Protein AF-A6EGH4-F1 (afdb_monomer)

Secondary structure (DSSP, 8-state):
--HHHHHHHHHHH--SPPPHHHHHHHHHHHHHHHHHHHHHHHHHHTT----------

Sequence (57 aa):
MTEKEFLDYCQGQLSGPLKQEDIITMLTAWGTINYSAGYKKALEDHDIEPTKDNKKE

Solvent-accessible surface area (backbone atoms only — not c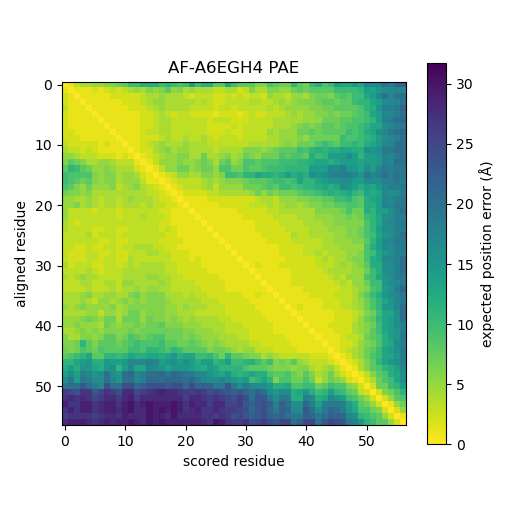omparable to full-atom values): 3627 Å² total; per-residue (Å²): 137,52,74,66,58,51,48,54,53,56,54,73,74,56,86,78,86,86,50,73,67,57,54,53,52,51,54,53,50,52,52,51,52,50,50,53,52,52,50,52,49,53,27,62,79,66,75,45,76,81,76,79,76,75,79,75,130

Mean predicted aligned error: 7.84 Å

Radius of gyration: 15.75 Å; Cα contacts (8 Å, |Δi|>4): 13; chains: 1; bounding box: 39×16×38 Å

Structure (mmCIF, N/CA/C/O backbone):
data_AF-A6EGH4-F1
#
_entry.id   AF-A6EGH4-F1
#
loop_
_atom_site.group_PDB
_atom_site.id
_atom_site.type_symbol
_atom_site.label_atom_id
_atom_site.label_alt_id
_atom_site.label_comp_id
_atom_site.label_asym_id
_atom_site.label_entity_id
_atom_site.label_seq_id
_atom_site.pdbx_PDB_ins_code
_atom_site.Cartn_x
_atom_site.Cartn_y
_atom_site.Cartn_z
_atom_site.occupancy
_atom_site.B_iso_or_equiv
_atom_site.auth_seq_id
_atom_site.auth_comp_id
_atom_site.auth_asym_id
_atom_site.auth_atom_id
_atom_site.pdbx_PDB_model_num
ATOM 1 N N . MET A 1 1 ? -4.036 -6.437 -6.400 1.00 80.75 1 MET A N 1
ATOM 2 C CA . MET A 1 1 ? -4.543 -5.868 -5.141 1.00 80.75 1 MET A CA 1
ATOM 3 C C . MET A 1 1 ? -4.829 -4.403 -5.395 1.00 80.75 1 MET A C 1
ATOM 5 O O . MET A 1 1 ? -3.997 -3.740 -6.001 1.00 80.75 1 MET A O 1
ATOM 9 N N . THR A 1 2 ? -6.008 -3.934 -5.028 1.00 89.81 2 THR A N 1
ATOM 10 C CA . THR A 1 2 ? -6.420 -2.528 -5.065 1.00 89.81 2 THR A CA 1
ATOM 11 C C . THR A 1 2 ? -6.246 -1.905 -3.679 1.00 89.81 2 THR A C 1
ATOM 13 O O . THR A 1 2 ? -6.085 -2.623 -2.694 1.00 89.81 2 THR A O 1
ATOM 16 N N . GLU A 1 3 ? -6.299 -0.574 -3.583 1.00 86.56 3 GLU A N 1
ATOM 17 C CA . GLU A 1 3 ? -6.210 0.135 -2.295 1.00 86.56 3 GLU A CA 1
ATOM 18 C C . GLU A 1 3 ? -7.265 -0.355 -1.299 1.00 86.56 3 GLU A C 1
ATOM 20 O O . GLU A 1 3 ? -6.947 -0.661 -0.154 1.00 86.56 3 GLU A O 1
ATOM 25 N N . LYS A 1 4 ? -8.511 -0.511 -1.761 1.00 87.31 4 LYS A N 1
ATOM 26 C CA . LYS A 1 4 ? -9.611 -1.008 -0.934 1.00 87.31 4 LYS A CA 1
ATOM 27 C C . LYS A 1 4 ? -9.341 -2.420 -0.409 1.00 87.31 4 LYS A C 1
ATOM 29 O O . LYS A 1 4 ? -9.492 -2.655 0.780 1.00 87.31 4 LYS A O 1
ATOM 34 N N . GLU A 1 5 ? -8.889 -3.331 -1.270 1.00 90.25 5 GLU A N 1
ATOM 35 C CA . GLU A 1 5 ? -8.558 -4.706 -0.865 1.00 90.25 5 GLU A CA 1
ATOM 36 C C . GLU A 1 5 ? -7.421 -4.750 0.166 1.00 90.25 5 GLU A C 1
ATOM 38 O O . GLU A 1 5 ? -7.445 -5.574 1.078 1.00 90.25 5 GLU A O 1
ATOM 43 N N . PHE A 1 6 ? -6.432 -3.861 0.039 1.00 89.12 6 PHE A N 1
ATOM 44 C CA . PHE A 1 6 ? -5.343 -3.745 1.007 1.00 89.12 6 PHE A CA 1
ATOM 45 C C . PHE A 1 6 ? -5.836 -3.222 2.361 1.00 89.12 6 PHE A C 1
ATOM 47 O O . PHE A 1 6 ? -5.477 -3.771 3.402 1.00 89.12 6 PHE A O 1
ATOM 54 N N . LEU A 1 7 ? -6.680 -2.189 2.354 1.00 87.06 7 LEU A N 1
ATOM 55 C CA . LEU A 1 7 ? -7.264 -1.648 3.579 1.00 87.06 7 LEU A CA 1
ATOM 56 C C . LEU A 1 7 ? -8.152 -2.682 4.274 1.00 87.06 7 LEU A C 1
ATOM 58 O O . LEU A 1 7 ? -7.991 -2.892 5.473 1.00 87.06 7 LEU A O 1
ATOM 62 N N . ASP A 1 8 ? -9.012 -3.380 3.531 1.00 89.25 8 ASP A N 1
AT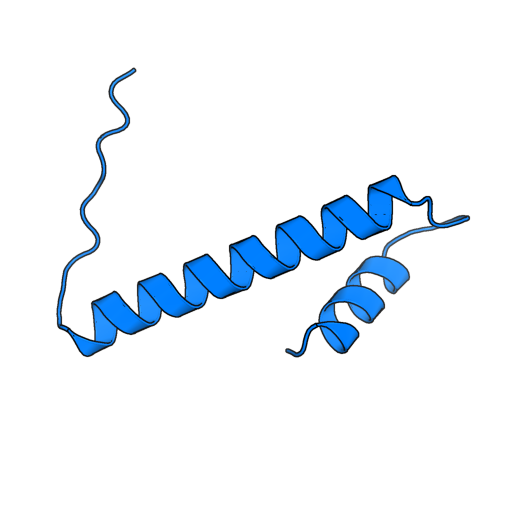OM 63 C CA . ASP A 1 8 ? -9.865 -4.446 4.066 1.00 89.25 8 ASP A CA 1
ATOM 64 C C . ASP A 1 8 ? -9.014 -5.570 4.695 1.00 89.25 8 ASP A C 1
ATOM 66 O O . ASP A 1 8 ? -9.317 -6.058 5.787 1.00 89.25 8 ASP A O 1
ATOM 70 N N . TYR A 1 9 ? -7.894 -5.936 4.055 1.00 89.06 9 TYR A N 1
ATOM 71 C CA . TYR A 1 9 ? -6.929 -6.895 4.601 1.00 89.06 9 TYR A CA 1
ATOM 72 C C . TYR A 1 9 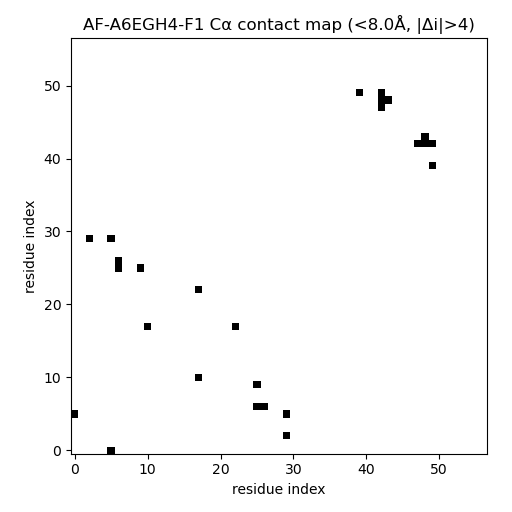? -6.305 -6.410 5.916 1.00 89.06 9 TYR A C 1
ATOM 74 O O . TYR A 1 9 ? -6.286 -7.157 6.895 1.00 89.06 9 TYR A O 1
ATOM 82 N N . CYS A 1 10 ? -5.822 -5.166 5.971 1.00 86.69 10 CYS A N 1
ATOM 83 C CA . CYS A 1 10 ? -5.231 -4.606 7.186 1.00 86.69 10 CYS A CA 1
ATOM 84 C C . CYS A 1 10 ? -6.251 -4.500 8.326 1.00 86.69 10 CYS A C 1
ATOM 86 O O . CYS A 1 10 ? -5.931 -4.825 9.467 1.00 86.69 10 CYS A O 1
ATOM 88 N N . GLN A 1 11 ? -7.487 -4.098 8.028 1.00 85.56 11 GLN A N 1
ATOM 89 C CA . GLN A 1 11 ? -8.562 -4.018 9.016 1.00 85.56 11 GLN A CA 1
ATOM 90 C C . GLN A 1 11 ? -8.917 -5.392 9.590 1.00 85.56 11 GLN A C 1
ATOM 92 O O . GLN A 1 11 ? -9.123 -5.507 10.795 1.00 85.56 11 GLN A O 1
ATOM 97 N N . GLY A 1 12 ? -8.917 -6.443 8.764 1.00 86.38 12 GLY A N 1
ATOM 98 C CA . GLY A 1 12 ? -9.166 -7.816 9.212 1.00 86.38 12 GLY A CA 1
ATOM 99 C C . GLY A 1 12 ? -8.101 -8.386 10.159 1.00 86.38 12 GLY A C 1
ATOM 100 O O . GLY A 1 12 ? -8.352 -9.398 10.811 1.00 86.38 12 GLY A O 1
ATOM 101 N N . GLN A 1 13 ? -6.925 -7.7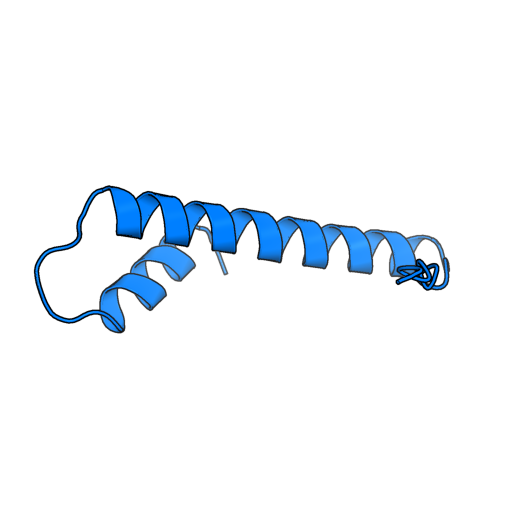55 10.254 1.00 84.81 13 GLN A N 1
ATOM 102 C CA . GLN A 1 13 ? -5.839 -8.168 11.154 1.00 84.81 13 GLN A CA 1
ATOM 103 C C . GLN A 1 13 ? -5.814 -7.410 12.480 1.00 84.81 13 GLN A C 1
ATOM 105 O O . GLN A 1 13 ? -5.091 -7.805 13.396 1.00 84.81 13 GLN A O 1
ATOM 110 N N . LEU A 1 14 ? -6.582 -6.328 12.597 1.00 84.44 14 LEU A N 1
ATOM 111 C CA . LEU A 1 14 ? -6.623 -5.509 13.797 1.00 84.44 14 LEU A CA 1
ATOM 112 C C . LEU A 1 14 ? -7.829 -5.875 14.659 1.00 84.44 14 LEU A C 1
ATOM 114 O O . LEU A 1 14 ? -8.927 -6.135 14.176 1.00 84.44 14 LEU A O 1
ATOM 118 N N . SER A 1 15 ? -7.624 -5.854 15.972 1.00 82.62 15 SER A N 1
ATOM 119 C CA . SER A 1 15 ? -8.694 -5.990 16.955 1.00 82.62 15 SER A CA 1
ATOM 120 C C . SER A 1 15 ? -8.918 -4.656 17.660 1.00 82.62 15 SER A C 1
ATOM 122 O O . SER A 1 15 ? -7.979 -4.104 18.236 1.00 82.62 15 SER A O 1
ATOM 124 N N . GLY A 1 16 ? -10.162 -4.179 17.679 1.00 79.81 16 GLY A N 1
ATOM 125 C CA . GLY A 1 16 ? -10.547 -2.941 18.360 1.00 79.81 16 GLY A CA 1
ATOM 126 C C . GLY A 1 16 ? -10.822 -1.771 17.409 1.00 79.81 16 GLY A C 1
ATOM 127 O O . GLY A 1 16 ? -10.815 -1.942 16.191 1.00 79.81 16 GLY A O 1
ATOM 128 N N . PRO A 1 17 ? -11.142 -0.587 17.957 1.00 82.94 17 PRO A N 1
ATOM 129 C CA . PRO A 1 17 ? -11.486 0.579 17.154 1.00 82.94 17 PRO A CA 1
ATOM 130 C C . PRO A 1 17 ? -10.264 1.096 16.388 1.00 82.94 17 PRO A C 1
ATOM 132 O O . PRO A 1 17 ? -9.227 1.378 16.987 1.00 82.94 17 PRO A O 1
ATOM 135 N N . LEU A 1 18 ? -10.423 1.255 15.073 1.00 84.81 18 LEU A N 1
ATOM 136 C CA . LEU A 1 18 ? -9.435 1.887 14.200 1.00 84.81 18 LEU A CA 1
ATOM 137 C C . LEU A 1 18 ? -9.262 3.352 14.577 1.00 84.81 18 LEU A C 1
ATOM 139 O O . LEU A 1 18 ? -10.237 4.110 14.614 1.00 84.81 18 LEU A O 1
ATOM 143 N N . LYS A 1 19 ? -8.018 3.758 14.816 1.00 88.31 19 LYS A N 1
ATOM 144 C CA . LYS A 1 19 ? -7.676 5.165 14.981 1.00 88.31 19 LYS A CA 1
ATOM 145 C C . LYS A 1 19 ? -7.301 5.777 13.638 1.00 88.31 19 LYS A C 1
ATOM 147 O O . LYS A 1 19 ? -6.977 5.084 12.674 1.00 88.31 19 LYS A O 1
ATOM 152 N N . GLN A 1 20 ? -7.335 7.103 13.573 1.00 86.94 20 GLN A N 1
ATOM 153 C CA . GLN A 1 20 ? -6.967 7.829 12.361 1.00 86.94 20 GLN A CA 1
ATOM 154 C C . GLN A 1 20 ? -5.498 7.584 11.985 1.00 86.94 20 GLN A C 1
ATOM 156 O O . GLN A 1 20 ? -5.171 7.479 10.804 1.00 86.94 20 GLN A O 1
ATOM 161 N N . GLU A 1 21 ? -4.625 7.438 12.980 1.00 88.44 21 GLU A N 1
ATOM 162 C CA . GLU A 1 21 ? -3.208 7.137 12.790 1.00 88.44 21 GLU A CA 1
ATOM 163 C C . GLU A 1 21 ? -3.006 5.779 12.109 1.00 88.44 21 GLU A C 1
ATOM 165 O O . GLU A 1 21 ? -2.181 5.677 11.203 1.00 88.44 21 GLU A O 1
ATOM 170 N N . ASP A 1 22 ? -3.810 4.768 12.460 1.00 87.31 22 ASP A N 1
ATOM 171 C CA . ASP A 1 22 ? -3.738 3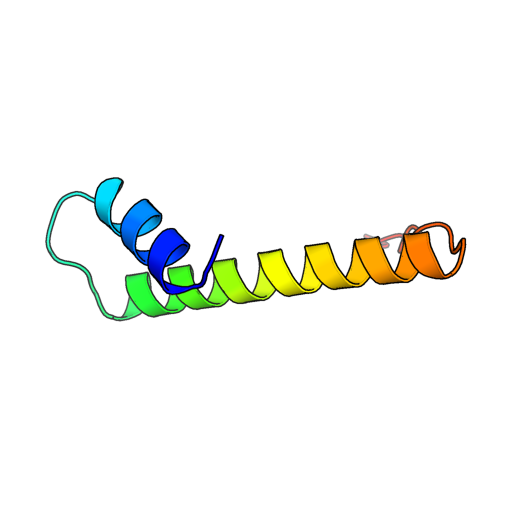.436 11.849 1.00 87.31 22 ASP A CA 1
ATOM 172 C C . ASP A 1 22 ? -4.051 3.508 10.348 1.00 87.31 22 ASP A C 1
ATOM 174 O O . ASP A 1 22 ? -3.348 2.917 9.528 1.00 87.31 22 ASP A O 1
ATOM 178 N N . ILE A 1 23 ? -5.061 4.300 9.969 1.00 87.69 23 ILE A N 1
ATOM 179 C CA . ILE A 1 23 ? -5.444 4.519 8.566 1.00 87.69 23 ILE A CA 1
ATOM 180 C C . ILE A 1 23 ? -4.304 5.199 7.797 1.00 87.69 23 ILE A C 1
ATOM 182 O O . ILE A 1 23 ? -3.963 4.778 6.691 1.00 87.69 23 ILE A O 1
ATOM 186 N N . ILE A 1 24 ? -3.679 6.225 8.384 1.00 89.94 24 ILE A N 1
ATOM 187 C CA . ILE A 1 24 ? -2.542 6.928 7.772 1.00 89.94 24 ILE A CA 1
ATOM 188 C C . ILE A 1 24 ? -1.369 5.966 7.562 1.00 89.94 24 ILE A C 1
ATOM 190 O O . ILE A 1 24 ? -0.762 5.953 6.486 1.00 89.94 24 ILE A O 1
ATOM 194 N N . THR A 1 25 ? -1.060 5.132 8.555 1.00 90.38 25 THR A N 1
ATOM 195 C CA . THR A 1 25 ? -0.006 4.121 8.448 1.00 90.38 25 THR A CA 1
ATOM 196 C C . THR A 1 25 ? -0.309 3.109 7.346 1.00 90.38 25 THR A C 1
ATOM 198 O O . THR A 1 25 ? 0.572 2.832 6.530 1.00 90.38 25 THR A O 1
ATOM 201 N N . MET A 1 26 ? -1.545 2.606 7.259 1.00 91.50 26 MET A N 1
ATOM 202 C CA . MET A 1 26 ? -1.953 1.685 6.193 1.00 91.50 26 MET A CA 1
ATOM 203 C C . MET A 1 26 ? -1.786 2.317 4.807 1.00 91.50 26 MET A C 1
ATOM 205 O O . MET A 1 26 ? -1.142 1.734 3.939 1.00 91.50 26 MET A O 1
ATOM 209 N N . LEU A 1 27 ? -2.290 3.535 4.598 1.00 92.00 27 LEU A N 1
ATOM 210 C CA . LEU A 1 27 ? -2.176 4.230 3.311 1.00 92.00 27 LEU A CA 1
ATOM 211 C C . LEU A 1 27 ? -0.717 4.523 2.933 1.00 92.00 27 LEU A C 1
ATOM 213 O O . LEU A 1 27 ? -0.326 4.381 1.774 1.00 92.00 27 LEU A O 1
ATOM 217 N N . THR A 1 28 ? 0.118 4.870 3.914 1.00 92.50 28 THR A N 1
ATOM 218 C CA . THR A 1 28 ? 1.556 5.093 3.701 1.00 92.50 28 THR A CA 1
ATOM 219 C C . THR A 1 28 ? 2.264 3.801 3.283 1.00 92.50 28 THR A C 1
ATOM 221 O O . THR A 1 28 ? 3.074 3.799 2.348 1.00 92.50 28 THR A O 1
ATOM 224 N N . ALA A 1 29 ? 1.935 2.682 3.935 1.00 91.25 29 ALA A N 1
ATOM 225 C CA . ALA A 1 29 ? 2.454 1.368 3.571 1.00 91.25 29 ALA A CA 1
ATOM 226 C C . ALA A 1 29 ? 2.012 0.974 2.153 1.00 91.25 29 ALA A C 1
ATOM 228 O O . ALA A 1 29 ? 2.844 0.564 1.342 1.00 91.25 29 ALA A O 1
ATOM 229 N N . TRP A 1 30 ? 0.736 1.182 1.820 1.00 91.69 30 TRP A N 1
ATOM 230 C CA . TRP A 1 30 ? 0.189 0.933 0.488 1.00 91.69 30 TRP A CA 1
ATOM 231 C C . TRP A 1 30 ? 0.921 1.720 -0.607 1.00 91.69 30 TRP A C 1
ATOM 233 O O . TRP A 1 30 ? 1.342 1.148 -1.616 1.00 91.69 30 TRP A O 1
ATOM 243 N N . GLY A 1 31 ? 1.134 3.023 -0.400 1.00 92.44 31 GLY A N 1
ATOM 244 C CA . GLY A 1 31 ? 1.881 3.863 -1.338 1.00 92.44 31 GLY A CA 1
ATOM 245 C C . GLY A 1 31 ? 3.317 3.372 -1.546 1.00 92.44 31 GLY A C 1
ATOM 246 O O . GLY A 1 31 ? 3.779 3.260 -2.682 1.00 92.44 31 GLY A O 1
ATOM 247 N N . THR A 1 32 ? 3.998 2.987 -0.465 1.00 92.75 32 THR A N 1
ATOM 248 C CA . THR A 1 32 ? 5.380 2.477 -0.511 1.00 92.75 32 THR A CA 1
ATOM 249 C C . THR A 1 32 ? 5.489 1.157 -1.279 1.00 92.75 32 THR A C 1
ATOM 251 O O . THR A 1 32 ? 6.423 0.972 -2.068 1.00 92.75 32 THR A O 1
ATOM 254 N N . ILE A 1 33 ? 4.528 0.246 -1.085 1.00 90.88 33 ILE A N 1
ATOM 255 C CA . ILE A 1 33 ? 4.462 -1.037 -1.800 1.00 90.88 33 ILE A CA 1
ATOM 256 C C . ILE A 1 33 ? 4.306 -0.793 -3.302 1.00 90.88 33 ILE A C 1
ATOM 258 O O . ILE A 1 33 ? 5.070 -1.349 -4.092 1.00 90.88 33 ILE A O 1
ATOM 262 N N . ASN A 1 34 ? 3.368 0.071 -3.701 1.00 92.19 34 ASN A N 1
ATOM 263 C CA . ASN A 1 34 ? 3.127 0.366 -5.114 1.00 92.19 34 ASN A CA 1
ATOM 264 C C . ASN A 1 34 ? 4.296 1.084 -5.775 1.00 92.19 34 ASN A C 1
ATOM 266 O O . ASN A 1 34 ? 4.672 0.724 -6.888 1.00 92.19 34 ASN A O 1
ATOM 270 N N . TYR A 1 35 ? 4.901 2.056 -5.090 1.00 92.56 35 TYR A N 1
ATOM 271 C CA . TYR A 1 35 ? 6.104 2.718 -5.584 1.00 92.56 35 TYR A CA 1
ATOM 272 C C . TYR A 1 35 ? 7.222 1.702 -5.831 1.00 92.56 35 TYR A C 1
ATOM 274 O O . TYR A 1 35 ? 7.797 1.660 -6.915 1.00 92.56 35 TYR A O 1
ATOM 282 N N . SER A 1 36 ? 7.480 0.830 -4.853 1.00 90.56 36 SER A N 1
ATOM 283 C CA . SER A 1 36 ? 8.524 -0.192 -4.957 1.00 90.56 36 SER A CA 1
ATOM 284 C C . SER A 1 36 ? 8.242 -1.196 -6.079 1.00 90.56 36 SER A C 1
ATOM 286 O O . SER A 1 36 ? 9.164 -1.600 -6.785 1.00 90.56 36 SER A O 1
ATOM 288 N N . ALA A 1 37 ? 6.980 -1.598 -6.260 1.00 89.50 37 ALA A N 1
ATO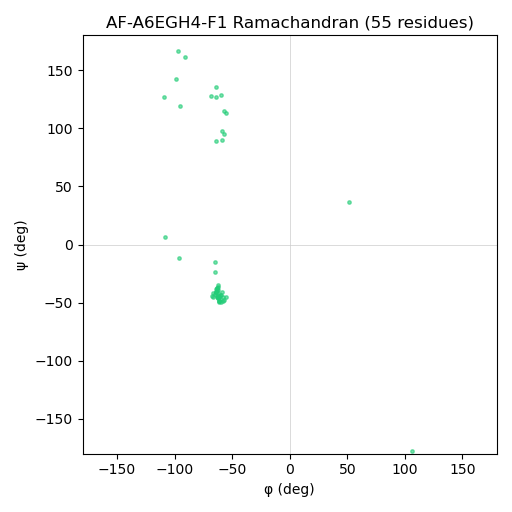M 289 C CA . ALA A 1 37 ? 6.566 -2.488 -7.342 1.00 89.50 37 ALA A CA 1
ATOM 290 C C . ALA A 1 37 ? 6.723 -1.825 -8.721 1.00 89.50 37 ALA A C 1
ATOM 292 O O . ALA A 1 37 ? 7.277 -2.435 -9.633 1.00 89.50 37 ALA A O 1
ATOM 293 N N . GLY A 1 38 ? 6.287 -0.570 -8.862 1.00 90.06 38 GLY A N 1
ATOM 294 C CA . GLY A 1 38 ? 6.429 0.204 -10.094 1.00 90.06 38 GLY A CA 1
ATOM 295 C C . GLY A 1 38 ? 7.888 0.476 -10.451 1.00 90.06 38 GLY A C 1
ATOM 296 O O . GLY A 1 38 ? 8.271 0.322 -11.605 1.00 90.06 38 GLY A O 1
ATOM 297 N N . TYR A 1 39 ? 8.718 0.803 -9.459 1.00 91.00 39 TYR A N 1
ATOM 298 C CA . TYR A 1 39 ? 10.153 1.001 -9.644 1.00 91.00 39 TYR A CA 1
ATOM 299 C C . TYR A 1 39 ? 10.846 -0.272 -10.145 1.00 91.00 39 TYR A C 1
ATOM 301 O O . TYR A 1 39 ? 11.548 -0.222 -11.148 1.00 91.00 39 TYR A O 1
ATOM 309 N N . LYS A 1 40 ? 10.600 -1.425 -9.505 1.00 88.81 40 LYS A N 1
ATOM 310 C CA . LYS A 1 40 ? 11.147 -2.716 -9.960 1.00 88.81 40 LYS A CA 1
ATOM 311 C C . LYS A 1 40 ? 10.724 -3.045 -11.386 1.00 88.81 40 LYS A C 1
ATOM 313 O O . LYS A 1 40 ? 11.567 -3.407 -12.193 1.00 88.81 40 LYS A O 1
ATOM 318 N N . LYS A 1 41 ? 9.442 -2.852 -11.702 1.00 89.94 41 LY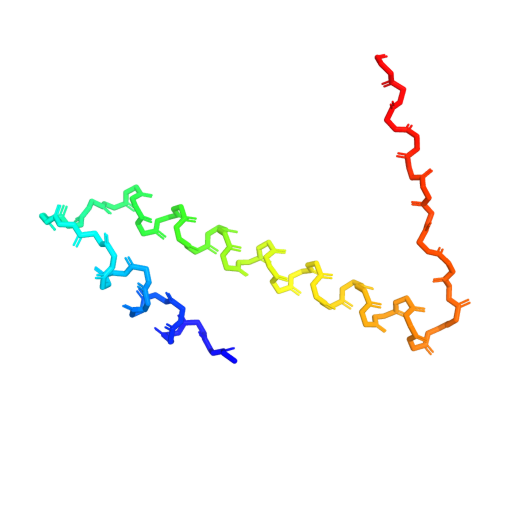S A N 1
ATOM 319 C CA . LYS A 1 41 ? 8.935 -3.073 -13.055 1.00 89.94 41 LYS A CA 1
ATOM 320 C C . LYS A 1 41 ? 9.622 -2.163 -14.078 1.00 89.94 41 LYS A C 1
ATOM 322 O O . LYS A 1 41 ? 10.007 -2.632 -15.135 1.00 89.94 41 LYS A O 1
ATOM 327 N N . ALA A 1 42 ? 9.817 -0.885 -13.756 1.00 89.44 42 ALA A N 1
ATOM 328 C CA . ALA A 1 42 ? 10.525 0.037 -14.640 1.00 89.44 42 ALA A CA 1
ATOM 329 C C . ALA A 1 42 ? 11.992 -0.373 -14.857 1.00 89.44 42 ALA A C 1
ATOM 331 O O . ALA A 1 42 ? 12.498 -0.245 -15.966 1.00 89.44 42 ALA A O 1
ATOM 332 N N . LEU A 1 43 ? 12.671 -0.883 -13.824 1.00 90.31 43 LEU A N 1
ATOM 333 C CA . LEU A 1 43 ? 14.020 -1.436 -13.966 1.00 90.31 43 LEU A CA 1
ATOM 334 C C . LEU A 1 43 ? 14.039 -2.653 -14.902 1.00 90.31 43 LEU A C 1
ATOM 336 O O . LEU A 1 43 ? 14.880 -2.710 -15.794 1.00 90.31 43 LEU A O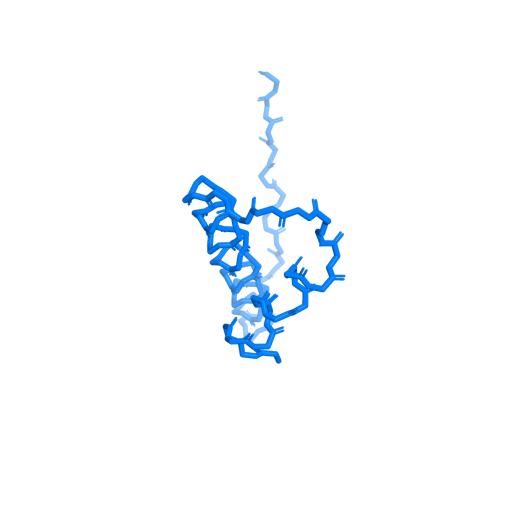 1
ATOM 340 N N . GLU A 1 44 ? 13.093 -3.582 -14.735 1.00 89.69 44 GLU A N 1
ATOM 341 C CA . GLU A 1 44 ? 12.937 -4.765 -15.596 1.00 89.69 44 GLU A CA 1
ATOM 342 C C . GLU A 1 44 ? 12.627 -4.380 -17.054 1.00 89.69 44 GLU A C 1
ATOM 344 O O . GLU A 1 44 ? 13.272 -4.884 -17.970 1.00 89.69 44 GLU A O 1
ATOM 349 N N . ASP A 1 45 ? 11.698 -3.443 -17.278 1.00 91.75 45 ASP A N 1
ATOM 350 C CA . ASP A 1 45 ? 11.286 -2.982 -18.614 1.00 91.75 45 ASP A CA 1
ATOM 351 C C . ASP A 1 45 ? 12.428 -2.273 -19.375 1.00 91.75 45 ASP A C 1
ATOM 353 O O . ASP A 1 45 ? 12.420 -2.219 -20.608 1.00 91.75 45 ASP A O 1
ATOM 357 N N . HIS A 1 46 ? 13.413 -1.727 -18.655 1.00 90.94 46 HIS A N 1
ATOM 358 C CA . HIS A 1 46 ? 14.559 -1.011 -19.220 1.00 90.94 46 HIS A CA 1
ATOM 359 C C . HIS A 1 46 ? 15.894 -1.774 -19.116 1.00 90.94 46 HIS A C 1
ATOM 361 O O . HIS A 1 46 ? 16.925 -1.199 -19.464 1.00 90.94 46 HIS A O 1
ATOM 367 N N . ASP A 1 47 ? 15.882 -3.037 -18.669 1.00 87.75 47 ASP A N 1
ATOM 368 C CA . ASP A 1 47 ? 17.073 -3.880 -18.441 1.00 87.75 47 ASP A CA 1
ATOM 369 C C . ASP A 1 47 ? 18.146 -3.185 -17.572 1.00 87.75 47 ASP A C 1
ATOM 371 O O . ASP A 1 47 ? 19.354 -3.276 -17.799 1.00 87.75 47 ASP A O 1
ATOM 375 N N . ILE A 1 48 ? 17.688 -2.413 -16.579 1.00 84.44 48 ILE A N 1
ATOM 376 C CA . ILE A 1 48 ? 18.538 -1.668 -15.648 1.00 84.44 48 ILE A CA 1
ATOM 377 C C . ILE A 1 48 ? 18.726 -2.520 -14.395 1.00 84.44 48 ILE A C 1
ATOM 379 O O . ILE A 1 48 ? 17.768 -2.798 -13.672 1.00 84.44 48 ILE A O 1
ATOM 383 N N . GLU A 1 49 ? 19.966 -2.892 -14.078 1.00 81.25 49 GLU A N 1
ATOM 384 C CA . GLU A 1 49 ? 20.245 -3.514 -12.785 1.00 81.25 49 GLU A CA 1
ATOM 385 C C . GLU A 1 49 ? 19.947 -2.522 -11.649 1.00 81.25 49 GLU A C 1
ATOM 387 O O . GLU A 1 49 ? 20.353 -1.358 -11.730 1.00 81.25 49 GLU A O 1
ATOM 392 N N . PRO A 1 50 ? 19.269 -2.948 -10.564 1.00 70.69 50 PRO A N 1
ATOM 393 C CA . PRO A 1 50 ? 19.034 -2.079 -9.423 1.00 70.69 50 PRO A CA 1
ATOM 394 C C . PRO A 1 50 ? 20.379 -1.583 -8.902 1.00 70.69 50 PRO A C 1
ATOM 396 O O . PRO A 1 50 ? 21.194 -2.364 -8.401 1.00 70.69 50 PRO A O 1
ATOM 399 N N . THR A 1 51 ? 20.613 -0.275 -9.009 1.00 67.56 51 THR A N 1
ATOM 400 C CA . THR A 1 51 ? 21.770 0.360 -8.390 1.00 67.56 51 THR A CA 1
ATOM 401 C C . THR A 1 51 ? 21.724 0.026 -6.908 1.00 67.56 51 THR A C 1
ATOM 403 O O . THR A 1 51 ? 20.810 0.439 -6.194 1.00 67.56 51 THR A O 1
ATOM 406 N N . LYS A 1 52 ? 22.694 -0.769 -6.442 1.00 61.06 52 LYS A N 1
ATOM 407 C CA . LYS A 1 52 ? 22.955 -0.933 -5.015 1.00 61.06 52 LYS A CA 1
ATOM 408 C C . LYS A 1 52 ? 23.393 0.435 -4.514 1.00 61.06 52 LYS A C 1
ATOM 410 O O . LYS A 1 52 ? 24.581 0.748 -4.546 1.00 61.06 52 LYS A O 1
ATOM 415 N N . ASP A 1 53 ? 22.440 1.263 -4.103 1.00 56.91 53 ASP A N 1
ATOM 416 C CA . ASP A 1 53 ? 22.740 2.431 -3.293 1.00 56.91 53 ASP A CA 1
ATOM 417 C C . ASP A 1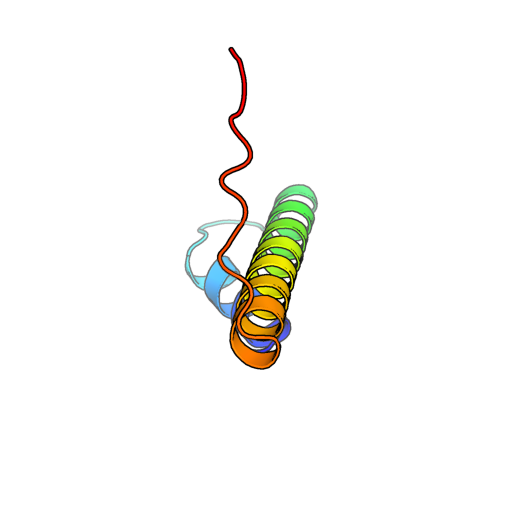 53 ? 23.408 1.898 -2.030 1.00 56.91 53 ASP A C 1
ATOM 419 O O . ASP A 1 53 ? 22.762 1.392 -1.108 1.00 56.91 53 ASP A O 1
ATOM 423 N N . ASN A 1 54 ? 24.740 1.939 -2.034 1.00 51.62 54 ASN A N 1
ATOM 424 C CA . ASN A 1 54 ? 25.549 1.792 -0.846 1.00 51.62 54 ASN A CA 1
ATOM 425 C C . ASN A 1 54 ? 25.080 2.892 0.103 1.00 51.62 54 ASN A C 1
ATOM 427 O O . ASN A 1 54 ? 25.540 4.032 0.016 1.00 51.62 54 ASN A O 1
ATOM 431 N N . LYS A 1 55 ? 24.161 2.549 1.010 1.00 51.84 55 LYS A N 1
ATOM 432 C CA . LYS A 1 55 ? 23.983 3.281 2.257 1.00 51.84 55 LYS A CA 1
ATOM 433 C C . LYS A 1 55 ? 25.328 3.200 2.972 1.00 51.84 55 LYS A C 1
ATOM 435 O O . LYS A 1 55 ? 25.613 2.217 3.648 1.00 51.84 55 LYS A O 1
ATOM 440 N N . LYS A 1 56 ? 26.196 4.179 2.704 1.00 46.44 56 LYS A N 1
ATOM 441 C CA . LYS A 1 56 ? 27.346 4.459 3.552 1.00 46.44 56 LYS A CA 1
ATOM 442 C C . LYS A 1 56 ? 26.794 4.796 4.934 1.00 46.44 56 LYS A C 1
ATOM 444 O O . LYS A 1 56 ? 25.846 5.576 5.033 1.00 46.44 56 LYS A O 1
ATOM 449 N N . GLU A 1 57 ? 27.363 4.092 5.905 1.00 42.84 57 GLU A N 1
ATOM 450 C CA . GLU A 1 57 ? 27.171 4.199 7.354 1.00 42.84 57 GLU A CA 1
ATOM 451 C C . GLU A 1 57 ? 27.175 5.640 7.871 1.00 42.84 57 GLU A C 1
ATOM 453 O O . GLU A 1 57 ? 27.920 6.479 7.307 1.00 42.84 57 GLU A O 1
#

Foldseek 3Di:
DDLVVQVVVQVVPDDDDDDPVNVVVSVVVVVVVVVVVVVVVVCVVVVHDPPPPPPDD

pLDDT: mean 83.87, std 12.11, range [42.84, 92.75]